Protein AF-A0A2S4Y569-F1 (afdb_monomer_lite)

Structure (mmCIF, N/CA/C/O backbone):
data_AF-A0A2S4Y569-F1
#
_entry.id   AF-A0A2S4Y569-F1
#
loop_
_atom_site.group_PDB
_atom_site.id
_atom_site.type_symbol
_atom_site.label_atom_id
_atom_site.label_alt_id
_atom_site.label_comp_id
_atom_site.label_asym_id
_atom_site.label_entity_id
_atom_site.label_seq_id
_atom_site.pdbx_PDB_ins_code
_atom_site.Cartn_x
_atom_site.Cartn_y
_atom_site.Cartn_z
_atom_site.occupancy
_atom_site.B_iso_or_equiv
_atom_site.auth_seq_id
_atom_site.auth_comp_id
_atom_site.auth_asym_id
_atom_site.auth_atom_id
_atom_site.pdbx_PDB_model_num
ATOM 1 N N . MET A 1 1 ? -29.145 23.610 21.322 1.00 39.22 1 MET A N 1
ATOM 2 C CA . MET A 1 1 ? -29.889 22.713 20.413 1.00 39.22 1 MET A CA 1
ATOM 3 C C . MET A 1 1 ? -28.996 21.523 20.134 1.00 39.22 1 MET A C 1
ATOM 5 O O . MET A 1 1 ? -28.006 21.689 19.439 1.00 39.22 1 MET A O 1
ATOM 9 N N . ALA A 1 2 ? -29.264 20.386 20.776 1.00 49.00 2 ALA A N 1
ATOM 10 C CA . ALA A 1 2 ? -28.539 19.150 20.512 1.00 49.00 2 ALA A CA 1
ATOM 11 C C . ALA A 1 2 ? -29.007 18.619 19.153 1.00 49.00 2 ALA A C 1
ATOM 13 O O . ALA A 1 2 ? -30.182 18.298 18.995 1.00 49.00 2 ALA A O 1
ATOM 14 N N . THR A 1 3 ? -28.116 18.611 18.164 1.00 58.31 3 THR A N 1
ATOM 15 C CA . THR A 1 3 ? -28.364 17.967 16.875 1.00 58.31 3 THR A CA 1
ATOM 16 C C . THR A 1 3 ? -28.464 16.472 17.136 1.00 58.31 3 THR A C 1
ATOM 18 O O . THR A 1 3 ? -27.470 15.812 17.435 1.00 58.31 3 THR A O 1
ATOM 21 N N . GLU A 1 4 ? -29.680 15.946 17.101 1.00 57.81 4 GLU A N 1
ATOM 22 C CA . GLU A 1 4 ? -29.932 14.518 17.182 1.00 57.81 4 GLU A CA 1
ATOM 23 C C . GLU A 1 4 ? -29.383 13.885 15.900 1.00 57.81 4 GLU A C 1
ATOM 25 O O . GLU A 1 4 ? -29.999 13.949 14.839 1.00 57.81 4 GLU A O 1
ATOM 30 N N . MET A 1 5 ? -28.156 13.363 15.968 1.00 58.69 5 MET A N 1
ATOM 31 C CA . MET A 1 5 ? -27.567 12.649 14.842 1.00 58.69 5 MET A CA 1
ATOM 32 C C . MET A 1 5 ? -28.417 11.417 14.506 1.00 58.69 5 MET A C 1
ATOM 34 O O . MET A 1 5 ? -28.933 10.769 15.426 1.00 58.69 5 MET A O 1
ATOM 38 N N . PRO A 1 6 ? -28.578 11.071 13.217 1.00 71.19 6 PRO A N 1
ATOM 39 C CA . PRO A 1 6 ? -29.271 9.850 12.829 1.00 71.19 6 PRO A CA 1
ATOM 40 C C . PRO A 1 6 ? -28.635 8.644 13.535 1.00 71.19 6 PRO A C 1
ATOM 42 O O . PRO A 1 6 ? -27.418 8.602 13.717 1.00 71.19 6 PRO A O 1
ATOM 45 N N . ALA A 1 7 ? -29.440 7.660 13.946 1.00 70.50 7 ALA A N 1
ATOM 46 C CA . ALA A 1 7 ? -28.938 6.455 14.619 1.00 70.50 7 ALA A CA 1
ATOM 47 C C . ALA A 1 7 ? -27.858 5.722 13.796 1.00 70.50 7 ALA A C 1
ATOM 49 O O . ALA A 1 7 ? -26.905 5.202 14.366 1.00 70.50 7 ALA A O 1
ATOM 50 N N . ASP A 1 8 ? -27.978 5.770 12.467 1.00 76.75 8 ASP A N 1
ATOM 51 C CA . ASP A 1 8 ? -27.012 5.215 11.515 1.00 76.75 8 ASP A CA 1
ATOM 52 C C . ASP A 1 8 ? -25.636 5.898 11.609 1.00 76.75 8 ASP A C 1
ATOM 54 O O . ASP A 1 8 ? -24.597 5.246 11.625 1.00 76.75 8 ASP A O 1
ATOM 58 N N . THR A 1 9 ? -25.613 7.222 11.790 1.00 79.25 9 THR A N 1
ATOM 59 C CA . THR A 1 9 ? -24.355 7.968 11.916 1.00 79.25 9 THR A CA 1
ATOM 60 C C . THR A 1 9 ? -23.660 7.692 13.248 1.00 79.25 9 THR A C 1
ATOM 62 O O . THR A 1 9 ? -22.445 7.557 13.267 1.00 79.25 9 THR A O 1
ATOM 65 N N . ARG A 1 10 ? -24.413 7.506 14.344 1.00 81.94 10 ARG A N 1
ATOM 66 C CA . ARG A 1 10 ? -23.818 7.093 15.630 1.00 81.94 10 ARG A CA 1
ATOM 67 C C . ARG A 1 10 ? -23.206 5.695 15.560 1.00 81.94 10 ARG A C 1
ATOM 69 O O . ARG A 1 10 ? -22.113 5.492 16.065 1.00 81.94 10 ARG A O 1
ATOM 76 N N . ALA A 1 11 ? -23.883 4.745 14.911 1.00 81.38 11 ALA A N 1
ATOM 77 C CA . ALA A 1 11 ? -23.348 3.395 14.741 1.00 81.38 11 ALA A CA 1
ATOM 78 C C . ALA A 1 11 ? -22.064 3.390 13.890 1.00 81.38 11 ALA A C 1
ATOM 80 O O . ALA A 1 11 ? -21.121 2.656 14.192 1.00 81.38 11 ALA A O 1
ATOM 81 N N . ALA A 1 12 ? -22.006 4.230 12.852 1.00 83.00 12 ALA A N 1
ATOM 82 C CA . ALA A 1 12 ? -20.800 4.426 12.053 1.00 83.00 12 ALA A CA 1
ATOM 83 C C . ALA A 1 12 ? -19.655 5.065 12.863 1.00 83.00 12 ALA A C 1
ATOM 85 O O . ALA A 1 12 ? -18.520 4.593 12.766 1.00 83.00 12 ALA A O 1
ATOM 86 N N . ASP A 1 13 ? -19.950 6.075 13.689 1.00 87.62 13 ASP A N 1
ATOM 87 C CA . ASP A 1 13 ? -18.974 6.724 14.576 1.00 87.62 13 ASP A CA 1
ATOM 88 C C . ASP A 1 13 ? -18.418 5.739 15.621 1.00 87.62 13 ASP A C 1
ATOM 90 O O . ASP A 1 13 ? -17.200 5.590 15.733 1.00 87.62 13 ASP A O 1
ATOM 94 N N . ASP A 1 14 ? -19.283 4.979 16.304 1.00 90.00 14 ASP A N 1
ATOM 95 C CA . ASP A 1 14 ? -18.883 3.955 17.283 1.00 90.00 14 ASP A CA 1
ATOM 96 C C . ASP A 1 14 ? -17.960 2.905 16.643 1.00 90.00 14 ASP A C 1
ATOM 98 O O . ASP A 1 14 ? -16.959 2.463 17.219 1.00 90.00 14 ASP A O 1
ATOM 102 N N . ARG A 1 15 ? -18.281 2.496 15.414 1.00 90.62 15 ARG A N 1
ATOM 103 C CA . ARG A 1 15 ? -17.477 1.538 14.656 1.00 90.62 15 ARG A CA 1
ATOM 104 C C . ARG A 1 15 ? -16.134 2.131 14.236 1.00 90.62 15 ARG A C 1
ATOM 106 O O . ARG A 1 15 ? -15.113 1.439 14.291 1.00 90.62 15 ARG A O 1
ATOM 113 N N . TRP A 1 16 ? -16.114 3.405 13.847 1.00 93.31 16 TRP A N 1
ATOM 114 C CA . TRP A 1 16 ? -14.885 4.129 13.539 1.00 93.31 16 TRP A CA 1
ATOM 115 C C . TRP A 1 16 ? -13.970 4.242 14.759 1.00 93.31 16 TRP A C 1
ATOM 117 O O . TRP A 1 16 ? -12.782 3.935 14.651 1.00 93.31 16 TRP A O 1
ATOM 127 N N . GLU A 1 17 ? -14.510 4.580 15.930 1.00 94.12 17 GLU A N 1
ATOM 128 C CA . GLU A 1 17 ? -13.756 4.626 17.187 1.00 94.12 17 GLU A CA 1
ATOM 129 C C . GLU A 1 17 ? -13.126 3.270 17.528 1.00 94.12 17 GLU A C 1
ATOM 131 O O . GLU A 1 17 ? -11.943 3.198 17.880 1.00 94.12 17 GLU A O 1
ATOM 136 N N . ARG A 1 18 ? -13.870 2.171 17.345 1.00 93.88 18 ARG A N 1
ATOM 137 C CA . ARG A 1 18 ? -13.335 0.813 17.533 1.00 93.88 18 ARG A CA 1
ATOM 138 C C . ARG A 1 18 ? -12.178 0.516 16.585 1.00 93.88 18 ARG A C 1
ATOM 140 O O . ARG A 1 18 ? -11.129 0.062 17.041 1.00 93.88 18 ARG A O 1
ATOM 147 N N . MET A 1 19 ? -12.313 0.806 15.290 1.00 95.81 19 MET A N 1
ATOM 148 C CA . MET A 1 19 ? -11.204 0.650 14.336 1.00 95.81 19 MET A CA 1
ATOM 149 C C . MET A 1 19 ? -10.001 1.520 14.716 1.00 95.81 19 MET A C 1
ATOM 151 O O . MET A 1 19 ? -8.862 1.047 14.701 1.00 95.81 19 MET A O 1
ATOM 155 N N . TRP A 1 20 ? -10.247 2.771 15.107 1.00 96.50 20 TRP A N 1
ATOM 156 C CA . TRP A 1 20 ? -9.212 3.718 15.511 1.00 96.50 20 TRP A CA 1
ATOM 157 C C . TRP A 1 20 ? -8.441 3.246 16.746 1.00 96.50 20 TRP A C 1
ATOM 159 O O . TRP A 1 20 ? -7.219 3.398 16.795 1.00 96.50 20 TRP A O 1
ATOM 169 N N . SER A 1 21 ? -9.106 2.572 17.689 1.00 97.06 21 SER A N 1
ATOM 170 C CA . SER A 1 21 ? -8.456 1.974 18.863 1.00 97.06 21 SER A CA 1
ATOM 171 C C . SER A 1 21 ? -7.376 0.936 18.506 1.00 97.06 21 SER A C 1
ATOM 173 O O . SER A 1 21 ? -6.396 0.779 19.234 1.00 97.06 21 SER A O 1
ATOM 175 N N . HIS A 1 22 ? -7.488 0.271 17.348 1.00 97.19 22 HIS A N 1
ATOM 176 C CA . HIS A 1 22 ? -6.492 -0.689 16.861 1.00 97.19 22 HIS A CA 1
ATOM 177 C C . HIS A 1 22 ? -5.328 -0.035 16.101 1.00 97.19 22 HIS A C 1
ATOM 179 O O . HIS A 1 22 ? -4.297 -0.682 15.882 1.00 97.19 22 HIS A O 1
ATOM 185 N N . ARG A 1 23 ? -5.456 1.237 15.698 1.00 97.81 23 ARG A N 1
ATOM 186 C CA . ARG A 1 23 ? -4.539 1.907 14.762 1.00 97.81 23 ARG A CA 1
ATOM 187 C C . ARG A 1 23 ? -3.083 1.861 15.216 1.00 97.81 23 ARG A C 1
ATOM 189 O O . ARG A 1 23 ? -2.205 1.538 14.419 1.00 97.81 23 ARG A O 1
ATOM 196 N N . GLU A 1 24 ? -2.804 2.149 16.485 1.00 98.00 24 GLU A N 1
ATOM 197 C CA . GLU A 1 24 ? -1.426 2.177 16.996 1.00 98.00 24 GLU A CA 1
ATOM 198 C C . GLU A 1 24 ? -0.761 0.792 16.944 1.00 98.00 24 GLU A C 1
ATOM 200 O O . GLU A 1 24 ? 0.389 0.654 16.510 1.00 98.00 24 GLU A O 1
ATOM 205 N N . GLN A 1 25 ? -1.495 -0.256 17.327 1.00 97.81 25 GLN A N 1
ATOM 206 C CA . GLN A 1 25 ? -0.991 -1.626 17.279 1.00 97.81 25 GLN A CA 1
ATOM 207 C C . GLN A 1 25 ? -0.753 -2.075 15.834 1.00 97.81 25 GLN A C 1
ATOM 209 O O . GLN A 1 25 ? 0.285 -2.676 15.546 1.00 97.81 25 GLN A O 1
ATOM 214 N N . LEU A 1 26 ? -1.669 -1.744 14.922 1.00 98.31 26 LEU A N 1
ATOM 215 C CA . LEU A 1 26 ? -1.524 -2.040 13.499 1.00 98.31 26 LEU A CA 1
ATOM 216 C C . LEU A 1 26 ? -0.304 -1.327 12.907 1.00 98.31 26 LEU A C 1
ATOM 218 O O . LEU A 1 26 ? 0.510 -1.975 12.253 1.00 98.31 26 LEU A O 1
ATOM 222 N N . LEU A 1 27 ? -0.096 -0.043 13.215 1.00 98.38 27 LEU A N 1
ATOM 223 C CA . LEU A 1 27 ? 1.082 0.709 12.768 1.00 98.38 27 LEU A CA 1
ATOM 224 C C . LEU A 1 27 ? 2.386 0.110 13.294 1.00 98.38 27 LEU A C 1
ATOM 226 O O . LEU A 1 27 ? 3.349 -0.036 12.542 1.00 98.38 27 LEU A O 1
ATOM 230 N N . LYS A 1 28 ? 2.434 -0.288 14.571 1.00 98.00 28 LYS A N 1
ATOM 231 C CA . LYS A 1 28 ? 3.616 -0.943 15.160 1.00 98.00 28 LYS A CA 1
ATOM 232 C C . LYS A 1 28 ? 4.002 -2.213 14.402 1.00 98.00 28 LYS A C 1
ATOM 234 O O . LYS A 1 28 ? 5.187 -2.528 14.278 1.00 98.00 28 LYS A O 1
ATOM 239 N N . VAL A 1 29 ? 3.007 -2.947 13.918 1.00 97.12 29 VAL A N 1
ATOM 240 C CA . VAL A 1 29 ? 3.184 -4.183 13.160 1.00 97.12 29 VAL A CA 1
ATOM 241 C C . VAL A 1 29 ? 3.553 -3.884 11.701 1.00 97.12 29 VAL A C 1
ATOM 243 O O . VAL A 1 29 ? 4.544 -4.425 11.207 1.00 97.12 29 VAL A O 1
ATOM 246 N N . ALA A 1 30 ? 2.826 -2.982 11.041 1.00 97.88 30 ALA A N 1
ATOM 247 C CA . ALA A 1 30 ? 3.028 -2.586 9.648 1.00 97.88 30 ALA A CA 1
ATOM 248 C C . ALA A 1 30 ? 4.412 -1.964 9.410 1.00 97.88 30 ALA A C 1
ATOM 250 O O . ALA A 1 30 ? 5.087 -2.305 8.438 1.00 97.88 30 ALA A O 1
ATOM 251 N N . ARG A 1 31 ? 4.900 -1.138 10.346 1.00 97.31 31 ARG A N 1
ATOM 252 C CA . ARG A 1 31 ? 6.241 -0.523 10.289 1.00 97.31 31 ARG A CA 1
ATOM 253 C C . ARG A 1 31 ? 7.383 -1.541 10.263 1.00 97.31 31 ARG A C 1
ATOM 255 O O . ARG A 1 31 ? 8.453 -1.235 9.761 1.00 97.31 31 ARG A O 1
ATOM 262 N N . ARG A 1 32 ? 7.179 -2.760 10.779 1.00 95.19 32 ARG A N 1
ATOM 263 C CA . ARG A 1 32 ? 8.187 -3.840 10.726 1.00 95.19 32 ARG A CA 1
ATOM 264 C C . ARG A 1 32 ? 8.196 -4.593 9.395 1.00 95.19 32 ARG A C 1
ATOM 266 O O . ARG A 1 32 ? 9.060 -5.440 9.192 1.00 95.19 32 ARG A O 1
ATOM 273 N N . ARG A 1 33 ? 7.191 -4.374 8.545 1.00 92.75 33 ARG A N 1
ATOM 274 C CA . ARG A 1 33 ? 6.958 -5.129 7.304 1.00 92.75 33 ARG A CA 1
ATOM 275 C C . ARG A 1 33 ? 6.995 -4.261 6.049 1.00 92.75 33 ARG A C 1
ATOM 277 O O . ARG A 1 33 ? 7.103 -4.815 4.962 1.00 92.75 33 ARG A O 1
ATOM 284 N N . SER A 1 34 ? 6.895 -2.945 6.200 1.00 95.56 34 SER A N 1
ATOM 285 C CA . SER A 1 34 ? 6.830 -1.987 5.095 1.00 95.56 34 SER A CA 1
ATOM 286 C C . SER A 1 34 ? 8.207 -1.388 4.801 1.00 95.56 34 SER A C 1
ATOM 288 O O . SER A 1 34 ? 9.065 -1.342 5.681 1.00 95.56 34 SER A O 1
ATOM 290 N N . MET A 1 35 ? 8.420 -0.941 3.560 1.00 90.81 35 MET A N 1
ATOM 291 C CA . MET A 1 35 ? 9.672 -0.304 3.124 1.00 90.81 35 MET A CA 1
ATOM 292 C C . MET A 1 35 ? 9.808 1.139 3.626 1.00 90.81 35 MET A C 1
ATOM 294 O O . MET A 1 35 ? 10.927 1.604 3.832 1.00 90.81 35 MET A O 1
ATOM 298 N N . SER A 1 36 ? 8.688 1.828 3.856 1.00 94.75 36 SER A N 1
ATOM 299 C CA . SER A 1 36 ? 8.647 3.183 4.402 1.00 94.75 36 SER A CA 1
ATOM 300 C C . SER A 1 36 ? 7.595 3.328 5.506 1.00 94.75 36 SER A C 1
ATOM 302 O O . SER A 1 36 ? 6.746 2.454 5.713 1.00 94.75 36 SER A O 1
ATOM 304 N N . LEU A 1 37 ? 7.670 4.443 6.239 1.00 95.81 37 LEU A N 1
ATOM 305 C CA . LEU A 1 37 ? 6.649 4.816 7.218 1.00 95.81 37 LEU A CA 1
ATOM 306 C C . LEU A 1 37 ? 5.302 5.106 6.539 1.00 95.81 37 LEU A C 1
ATOM 308 O O . LEU A 1 37 ? 4.271 4.702 7.064 1.00 95.81 37 LEU A O 1
ATOM 312 N N . GLU A 1 38 ? 5.332 5.757 5.378 1.00 96.69 38 GLU A N 1
ATOM 313 C CA . GLU A 1 38 ? 4.148 6.114 4.595 1.00 96.69 38 GLU A CA 1
ATOM 314 C C . GLU A 1 38 ? 3.418 4.860 4.098 1.00 96.69 38 GLU A C 1
ATOM 316 O O . GLU A 1 38 ? 2.238 4.698 4.384 1.00 96.69 38 GLU A O 1
ATOM 321 N N . ASP A 1 39 ? 4.142 3.882 3.532 1.00 96.75 39 ASP A N 1
ATOM 322 C CA . ASP A 1 39 ? 3.552 2.593 3.127 1.00 96.75 39 ASP A CA 1
ATOM 323 C C . ASP A 1 39 ? 2.872 1.873 4.310 1.00 96.75 39 ASP A C 1
ATOM 325 O O . ASP A 1 39 ? 1.867 1.179 4.143 1.00 96.75 39 ASP A O 1
ATOM 329 N N . ALA A 1 40 ? 3.430 2.007 5.521 1.00 97.94 40 ALA A N 1
ATOM 330 C CA . ALA A 1 40 ? 2.840 1.418 6.718 1.00 97.94 40 ALA A CA 1
ATOM 331 C C . ALA A 1 40 ? 1.550 2.138 7.134 1.00 97.94 40 ALA A C 1
ATOM 333 O O . ALA A 1 40 ? 0.608 1.479 7.572 1.00 97.94 40 ALA A O 1
ATOM 334 N N . GLU A 1 41 ? 1.510 3.466 7.029 1.00 98.19 41 GLU A N 1
ATOM 335 C CA . GLU A 1 41 ? 0.319 4.264 7.324 1.00 98.19 41 GLU A CA 1
ATOM 336 C C . GLU A 1 41 ? -0.788 4.000 6.306 1.00 98.19 41 GLU A C 1
ATOM 338 O O . GLU A 1 41 ? -1.914 3.697 6.707 1.00 98.19 41 GLU A O 1
ATOM 343 N N . ASP A 1 42 ? -0.450 3.976 5.020 1.00 98.19 42 ASP A N 1
ATOM 344 C CA . ASP A 1 42 ? -1.373 3.655 3.934 1.00 98.19 42 ASP A CA 1
ATOM 345 C C . ASP A 1 42 ? -1.971 2.258 4.094 1.00 98.19 42 ASP A C 1
ATOM 347 O O . ASP A 1 42 ? -3.186 2.089 4.006 1.00 98.19 42 ASP A O 1
ATOM 351 N N . ALA A 1 43 ? -1.158 1.249 4.425 1.00 98.38 43 ALA A N 1
ATOM 352 C CA . ALA A 1 43 ? -1.651 -0.109 4.650 1.00 98.38 43 ALA A CA 1
ATOM 353 C C . ALA A 1 43 ? -2.635 -0.208 5.832 1.00 98.38 43 ALA A C 1
ATOM 355 O O . ALA A 1 43 ? -3.529 -1.061 5.830 1.00 98.38 43 ALA A O 1
ATOM 356 N N . VAL A 1 44 ? -2.480 0.628 6.863 1.00 98.56 44 VAL A N 1
ATOM 357 C CA . VAL A 1 44 ? -3.411 0.671 8.001 1.00 98.56 44 VAL A CA 1
ATOM 358 C C . VAL A 1 44 ? -4.686 1.418 7.630 1.00 98.56 44 VAL A C 1
ATOM 360 O O . VAL A 1 44 ? -5.775 0.914 7.898 1.00 98.56 44 VAL A O 1
ATOM 363 N N . HIS A 1 45 ? -4.572 2.580 6.988 1.00 97.88 45 HIS A N 1
ATOM 364 C CA . HIS A 1 45 ? -5.731 3.371 6.584 1.00 97.88 45 HIS A CA 1
ATOM 365 C C . HIS A 1 45 ? -6.589 2.633 5.550 1.00 97.88 45 HIS A C 1
ATOM 367 O O . HIS A 1 45 ? -7.799 2.535 5.727 1.00 97.88 45 HIS A O 1
ATOM 373 N N . GLU A 1 46 ? -5.972 2.016 4.544 1.00 98.50 46 GLU A N 1
ATOM 374 C CA . GLU A 1 46 ? -6.659 1.180 3.556 1.00 98.50 46 GLU A CA 1
ATOM 375 C C . GLU A 1 46 ? -7.375 -0.008 4.220 1.00 98.50 46 GLU A C 1
ATOM 377 O O . GLU A 1 46 ? -8.509 -0.335 3.872 1.00 98.50 46 GLU A O 1
ATOM 382 N N . ALA A 1 47 ? -6.762 -0.647 5.224 1.00 98.31 47 ALA A N 1
ATOM 383 C CA . ALA A 1 47 ? -7.432 -1.707 5.977 1.00 98.31 47 ALA A CA 1
ATOM 384 C C . ALA A 1 47 ? -8.665 -1.184 6.734 1.00 98.31 47 ALA A C 1
ATOM 386 O O . ALA A 1 47 ? -9.706 -1.838 6.718 1.00 98.31 47 ALA A 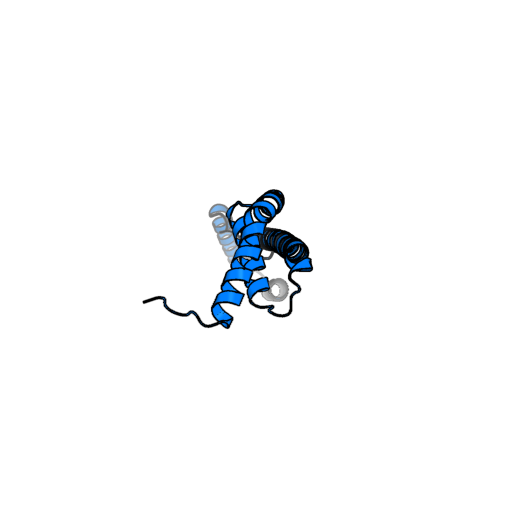O 1
ATOM 387 N N . MET A 1 48 ? -8.577 -0.007 7.360 1.00 97.69 48 MET A N 1
ATOM 388 C CA . MET A 1 48 ? -9.707 0.623 8.053 1.00 97.69 48 MET A CA 1
ATOM 389 C C . MET A 1 48 ? -10.833 1.017 7.087 1.00 97.69 48 MET A C 1
ATOM 391 O O . MET A 1 48 ? -11.996 0.753 7.381 1.00 97.69 48 MET A O 1
ATOM 395 N N . LEU A 1 49 ? -10.506 1.568 5.914 1.00 97.06 49 LEU A N 1
ATOM 396 C CA . LEU A 1 49 ? -11.490 1.893 4.873 1.00 97.06 49 LEU A CA 1
ATOM 397 C C . LEU A 1 49 ? -12.223 0.636 4.387 1.00 97.06 49 LEU A C 1
ATOM 399 O O . LEU A 1 49 ? -13.451 0.596 4.378 1.00 97.06 49 LEU A O 1
ATOM 403 N N . ARG A 1 50 ? -11.489 -0.447 4.107 1.00 97.19 50 ARG A N 1
ATOM 404 C CA . ARG A 1 50 ? -12.099 -1.728 3.718 1.00 97.19 50 ARG A CA 1
ATOM 405 C C . ARG A 1 50 ? -12.963 -2.350 4.817 1.00 97.19 50 ARG A C 1
ATOM 407 O O . ARG A 1 50 ? -13.881 -3.103 4.502 1.00 97.19 50 ARG A O 1
ATOM 414 N N . ALA A 1 51 ? -12.658 -2.108 6.095 1.00 96.50 51 ALA A N 1
ATOM 415 C CA . ALA A 1 51 ? -13.530 -2.524 7.196 1.00 96.50 51 ALA A CA 1
ATOM 416 C C . ALA A 1 51 ? -14.804 -1.672 7.236 1.00 96.50 51 ALA A C 1
ATOM 418 O O . ALA A 1 51 ? -15.896 -2.226 7.379 1.00 96.50 51 ALA A O 1
ATOM 419 N N . ALA A 1 52 ? -14.684 -0.352 7.060 1.00 93.50 52 ALA A N 1
ATOM 420 C CA . ALA A 1 52 ? -15.821 0.565 7.014 1.00 93.50 52 ALA A CA 1
ATOM 421 C C . ALA A 1 52 ? -16.828 0.168 5.918 1.00 93.50 52 ALA A C 1
ATOM 423 O O . ALA A 1 52 ? -18.028 0.147 6.174 1.00 93.50 52 ALA A O 1
ATOM 424 N N . GLU A 1 53 ? -16.340 -0.272 4.756 1.00 93.62 53 GLU A N 1
ATOM 425 C CA . GLU A 1 53 ? -17.155 -0.764 3.632 1.00 93.62 53 GLU A CA 1
ATOM 426 C C . GLU A 1 53 ? -17.820 -2.136 3.866 1.00 93.62 53 GLU A C 1
ATOM 428 O O . GLU A 1 53 ? -18.637 -2.572 3.055 1.00 93.62 53 GLU A O 1
ATOM 433 N N . ARG A 1 54 ? -17.495 -2.834 4.963 1.00 92.69 54 ARG A N 1
ATOM 434 C CA . ARG A 1 54 ? -18.044 -4.157 5.311 1.00 92.69 54 ARG A CA 1
ATOM 435 C C . ARG A 1 54 ? -18.914 -4.107 6.564 1.00 92.69 54 ARG A C 1
ATOM 437 O O . ARG A 1 54 ? -18.429 -4.490 7.628 1.00 92.69 54 ARG A O 1
ATOM 444 N N . PRO A 1 55 ? -20.170 -3.638 6.491 1.00 85.81 55 PRO A N 1
ATOM 445 C CA . PRO A 1 55 ? -21.047 -3.524 7.661 1.00 85.81 55 PRO A CA 1
ATOM 446 C C . PRO A 1 55 ? -21.415 -4.880 8.291 1.00 85.81 55 PRO A C 1
ATOM 448 O O . PRO A 1 55 ? -21.839 -4.926 9.437 1.00 85.81 55 PRO A O 1
ATOM 451 N N . ASP A 1 56 ? -21.231 -5.981 7.562 1.00 90.50 56 ASP A N 1
ATOM 452 C CA . ASP A 1 56 ? -21.442 -7.364 8.001 1.00 90.50 56 ASP A CA 1
ATOM 453 C C . ASP A 1 56 ? -20.267 -7.950 8.806 1.00 90.50 56 ASP A C 1
ATOM 455 O O . ASP A 1 56 ? -20.365 -9.060 9.333 1.00 90.50 56 ASP A O 1
ATOM 459 N N . LEU A 1 57 ? -19.136 -7.240 8.884 1.00 92.00 57 LEU A N 1
ATOM 460 C CA . LEU A 1 57 ? -17.974 -7.698 9.637 1.00 92.00 57 LEU A CA 1
ATOM 461 C C . LEU A 1 57 ? -18.230 -7.582 11.141 1.00 92.00 57 LEU A C 1
ATOM 463 O O . LEU A 1 57 ? -18.287 -6.482 11.684 1.00 92.00 57 LEU A O 1
ATOM 467 N N . ASP A 1 58 ? -18.286 -8.750 11.770 1.00 91.56 58 ASP A N 1
ATOM 468 C CA . ASP A 1 58 ? -18.402 -8.970 13.208 1.00 91.56 58 ASP A CA 1
ATOM 469 C C . ASP A 1 58 ? -17.355 -8.188 14.024 1.00 91.56 58 ASP A C 1
ATOM 471 O O . ASP A 1 58 ? -16.147 -8.275 13.755 1.00 91.56 58 ASP A O 1
ATOM 475 N N . ASP A 1 59 ? -17.811 -7.446 15.033 1.00 89.50 59 ASP A N 1
ATOM 476 C CA . ASP A 1 59 ? -16.975 -6.525 15.808 1.00 89.50 59 ASP A CA 1
ATOM 477 C C . ASP A 1 59 ? -15.938 -7.280 16.653 1.00 89.50 59 ASP A C 1
ATOM 479 O O . ASP A 1 59 ? -14.786 -6.857 16.768 1.00 89.50 59 ASP A O 1
ATOM 483 N N . GLU A 1 60 ? -16.295 -8.458 17.162 1.00 91.38 60 GLU A N 1
ATOM 484 C CA . GLU A 1 60 ? -15.414 -9.370 17.893 1.00 91.38 60 GLU A CA 1
ATOM 485 C C . GLU A 1 60 ? -14.238 -9.849 17.027 1.00 91.38 60 GLU A C 1
ATOM 487 O O . GLU A 1 60 ? -13.166 -10.201 17.531 1.00 91.38 60 GLU A O 1
ATOM 492 N N . ARG A 1 61 ? -14.416 -9.856 15.701 1.00 94.25 61 ARG A N 1
ATOM 493 C CA . ARG A 1 61 ? -13.415 -10.308 14.726 1.00 94.25 61 ARG A CA 1
ATOM 494 C C . ARG A 1 61 ? -12.683 -9.153 14.051 1.00 94.25 61 ARG A C 1
ATOM 496 O O . ARG A 1 61 ? -11.700 -9.407 13.344 1.00 94.25 61 ARG A O 1
ATOM 503 N N . LEU A 1 62 ? -13.106 -7.911 14.286 1.00 95.94 62 LEU A N 1
ATOM 504 C CA . LEU A 1 62 ? -12.592 -6.709 13.636 1.00 95.94 62 LEU A CA 1
ATOM 505 C C . LEU A 1 62 ? -11.072 -6.578 13.771 1.00 95.94 62 LEU A C 1
ATOM 507 O O . LEU A 1 62 ? -10.373 -6.451 12.768 1.00 95.94 62 LEU A O 1
ATOM 511 N N . GLY A 1 63 ? -10.530 -6.692 14.987 1.00 95.88 63 GLY A N 1
ATOM 512 C CA . GLY A 1 63 ? -9.087 -6.556 15.224 1.00 95.88 63 GLY A CA 1
ATOM 513 C C . GLY A 1 63 ? -8.240 -7.617 14.501 1.00 95.88 63 GLY A C 1
ATOM 514 O O . GLY A 1 63 ? -7.197 -7.310 13.910 1.00 95.88 63 GLY A O 1
ATOM 515 N N . ALA A 1 64 ? -8.705 -8.871 14.489 1.00 97.25 64 ALA A N 1
ATOM 516 C CA . ALA A 1 64 ? -8.037 -9.965 13.779 1.00 97.25 64 ALA A CA 1
ATOM 517 C C . ALA A 1 64 ? -8.102 -9.773 12.254 1.00 97.25 64 ALA A C 1
ATOM 519 O O . ALA A 1 64 ? -7.125 -10.027 11.537 1.00 97.25 64 ALA A O 1
ATOM 520 N N . TRP A 1 65 ? -9.242 -9.291 11.762 1.00 97.94 65 TRP A N 1
ATOM 521 C CA . TRP A 1 65 ? -9.443 -8.979 10.356 1.00 97.94 65 TRP A CA 1
ATOM 522 C C . TRP A 1 65 ? -8.545 -7.822 9.905 1.00 97.94 65 TRP A C 1
ATOM 524 O O . TRP A 1 65 ? -7.799 -7.990 8.939 1.00 97.94 65 TRP A O 1
ATOM 534 N N . LEU A 1 66 ? -8.518 -6.711 10.652 1.00 98.38 66 LEU A N 1
ATOM 535 C CA . LEU A 1 66 ? -7.662 -5.553 10.375 1.00 98.38 66 LEU A CA 1
ATOM 536 C C . LEU A 1 66 ? -6.191 -5.967 10.307 1.00 98.38 66 LEU A C 1
ATOM 538 O O . LEU A 1 66 ? -5.518 -5.692 9.319 1.00 98.38 66 LEU A O 1
ATOM 542 N N . THR A 1 67 ? -5.714 -6.732 11.292 1.00 98.19 67 THR A N 1
ATOM 543 C CA . THR A 1 67 ? -4.331 -7.238 11.307 1.00 98.19 67 THR A CA 1
ATOM 544 C C . THR A 1 67 ? -4.017 -8.064 10.059 1.00 98.19 67 THR A C 1
ATOM 546 O O . THR A 1 67 ? -2.962 -7.901 9.444 1.00 98.19 67 THR A O 1
ATOM 549 N N . THR A 1 68 ? -4.937 -8.944 9.660 1.00 98.31 68 THR A N 1
ATOM 550 C CA . THR A 1 68 ? -4.766 -9.796 8.478 1.00 98.31 68 THR A CA 1
ATOM 551 C C . THR A 1 68 ? -4.695 -8.969 7.199 1.00 98.31 68 THR A C 1
ATOM 553 O O . THR A 1 68 ? -3.829 -9.209 6.356 1.00 98.31 68 THR A O 1
ATOM 556 N N . VAL A 1 69 ? -5.598 -8.002 7.043 1.00 98.38 69 VAL A N 1
ATOM 557 C CA . VAL A 1 69 ? -5.665 -7.155 5.850 1.00 98.38 69 VAL A CA 1
ATOM 558 C C . VAL A 1 69 ? -4.451 -6.238 5.770 1.00 98.38 69 VAL A C 1
ATOM 560 O O . VAL A 1 69 ? -3.800 -6.222 4.730 1.00 98.38 69 VAL A O 1
ATOM 563 N N . THR A 1 70 ? -4.067 -5.578 6.864 1.00 98.69 70 THR A N 1
ATOM 564 C CA . THR A 1 70 ? -2.845 -4.763 6.925 1.00 98.69 70 THR A CA 1
ATOM 565 C C . THR A 1 70 ? -1.608 -5.587 6.561 1.00 98.69 70 THR A C 1
ATOM 567 O O . THR A 1 70 ? -0.811 -5.163 5.730 1.00 98.69 70 THR A O 1
ATOM 570 N N . MET A 1 71 ? -1.459 -6.803 7.101 1.00 98.19 71 MET A N 1
ATOM 571 C CA . MET A 1 71 ? -0.326 -7.671 6.751 1.00 98.19 71 MET A CA 1
ATOM 572 C C . MET A 1 71 ? -0.297 -8.048 5.269 1.00 98.19 71 MET A C 1
ATOM 574 O O . MET A 1 71 ? 0.778 -8.082 4.670 1.00 98.19 71 MET A O 1
ATOM 578 N N . ARG A 1 72 ? -1.461 -8.336 4.676 1.00 98.31 72 ARG A N 1
ATOM 579 C CA . ARG A 1 72 ? -1.568 -8.630 3.240 1.00 98.31 72 ARG A CA 1
ATOM 580 C C . ARG A 1 72 ? -1.175 -7.420 2.404 1.00 98.31 72 ARG A C 1
ATOM 582 O O . ARG A 1 72 ? -0.342 -7.571 1.521 1.00 98.31 72 ARG A O 1
ATOM 589 N N . LEU A 1 73 ? -1.676 -6.235 2.748 1.00 98.44 73 LEU A N 1
ATOM 590 C CA . LEU A 1 73 ? -1.331 -4.983 2.074 1.00 98.44 73 LEU A CA 1
ATOM 591 C C . LEU A 1 73 ? 0.175 -4.703 2.117 1.00 98.44 73 LEU A C 1
ATOM 593 O O . LEU A 1 73 ? 0.761 -4.421 1.076 1.00 98.44 73 LEU A O 1
ATOM 597 N N . CYS A 1 74 ? 0.831 -4.879 3.271 1.00 98.12 74 CYS A N 1
ATOM 598 C CA . CYS A 1 74 ? 2.288 -4.741 3.365 1.00 98.12 74 CYS A CA 1
ATOM 599 C C . CYS A 1 74 ? 3.027 -5.724 2.438 1.00 98.12 74 CYS A C 1
ATOM 601 O O . CYS A 1 74 ? 3.976 -5.345 1.755 1.00 98.12 74 CYS A O 1
ATOM 603 N N . VAL A 1 75 ? 2.604 -6.994 2.399 1.00 97.12 75 VAL A N 1
ATOM 604 C CA . VAL A 1 75 ? 3.226 -8.019 1.541 1.00 97.12 75 VAL A CA 1
ATOM 605 C C . VAL A 1 75 ? 2.984 -7.732 0.061 1.00 97.12 75 VAL A C 1
ATOM 607 O O . VAL A 1 75 ? 3.889 -7.901 -0.755 1.00 97.12 75 VAL A O 1
ATOM 610 N N . ASP A 1 76 ? 1.782 -7.301 -0.301 1.00 96.81 76 ASP A N 1
ATOM 611 C CA . ASP A 1 76 ? 1.437 -6.993 -1.684 1.00 96.81 76 ASP A CA 1
ATOM 612 C C . ASP A 1 76 ? 2.191 -5.757 -2.172 1.00 96.81 76 ASP A C 1
ATOM 614 O O . ASP A 1 76 ? 2.736 -5.782 -3.279 1.00 96.81 76 ASP A O 1
ATOM 618 N N . ARG A 1 77 ? 2.342 -4.739 -1.313 1.00 96.19 77 ARG A N 1
ATOM 619 C CA . ARG A 1 77 ? 3.184 -3.573 -1.586 1.00 96.19 77 ARG A CA 1
ATOM 620 C C . ARG A 1 77 ? 4.648 -3.967 -1.769 1.00 96.19 77 ARG A C 1
ATOM 622 O O . ARG A 1 77 ? 5.257 -3.581 -2.763 1.00 96.19 77 ARG A O 1
ATOM 629 N N . TYR A 1 78 ? 5.185 -4.810 -0.885 1.00 94.56 78 TYR A N 1
ATOM 630 C CA . TYR A 1 78 ? 6.541 -5.352 -1.015 1.00 94.56 78 TYR A CA 1
ATOM 631 C C . TYR A 1 78 ? 6.740 -6.080 -2.354 1.00 94.56 78 TYR A C 1
ATOM 633 O O . TYR A 1 78 ? 7.701 -5.828 -3.080 1.00 94.56 78 TYR A O 1
ATOM 641 N N . ARG A 1 79 ? 5.797 -6.955 -2.725 1.00 94.44 79 ARG A N 1
ATOM 642 C CA . ARG A 1 79 ? 5.838 -7.683 -4.001 1.00 94.44 79 ARG A CA 1
ATOM 643 C C . ARG A 1 79 ? 5.756 -6.745 -5.199 1.00 94.44 79 ARG A C 1
ATOM 645 O O . ARG A 1 79 ? 6.421 -6.996 -6.198 1.00 94.44 79 ARG A O 1
ATOM 652 N N . GLN A 1 80 ? 4.938 -5.699 -5.124 1.00 94.25 80 GLN A N 1
ATOM 653 C CA . GLN A 1 80 ? 4.831 -4.702 -6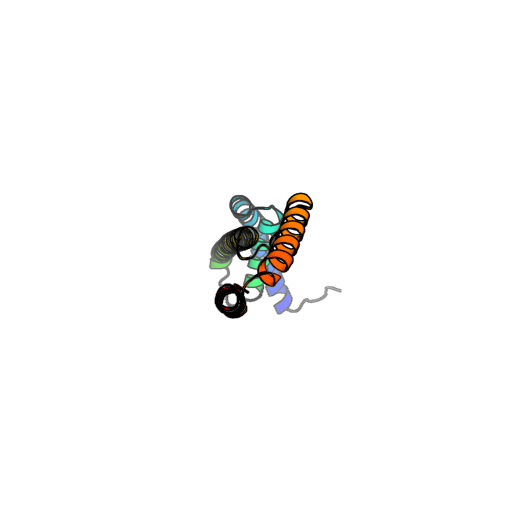.183 1.00 94.25 80 GLN A CA 1
ATOM 654 C C . GLN A 1 80 ? 6.158 -3.970 -6.384 1.00 94.25 80 GLN A C 1
ATOM 656 O O . GLN A 1 80 ? 6.651 -3.937 -7.507 1.00 94.25 80 GLN A O 1
ATOM 661 N N . VAL A 1 81 ? 6.760 -3.456 -5.309 1.00 91.50 81 VAL A N 1
ATOM 662 C CA . VAL A 1 81 ? 8.042 -2.741 -5.380 1.00 91.50 81 VAL A CA 1
ATOM 663 C C . VAL A 1 81 ? 9.147 -3.635 -5.943 1.00 91.50 81 VAL A C 1
ATOM 665 O O . VAL A 1 81 ? 9.921 -3.184 -6.786 1.00 91.50 81 VAL A O 1
ATOM 668 N N . ASN A 1 82 ? 9.197 -4.910 -5.543 1.00 89.69 82 ASN A N 1
ATOM 669 C CA . ASN A 1 82 ? 10.163 -5.859 -6.097 1.00 89.69 82 ASN A CA 1
ATOM 670 C C .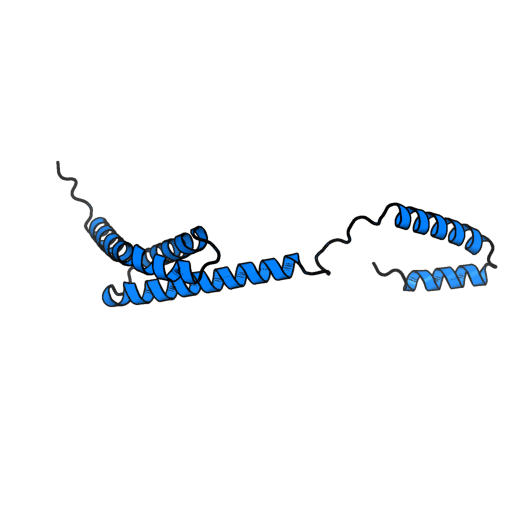 ASN A 1 82 ? 9.946 -6.097 -7.596 1.00 89.69 82 ASN A C 1
ATOM 672 O O . ASN A 1 82 ? 10.905 -6.021 -8.357 1.00 89.69 82 ASN A O 1
ATOM 676 N N . ARG A 1 83 ? 8.701 -6.313 -8.042 1.00 89.69 83 ARG A N 1
ATOM 677 C CA . ARG A 1 83 ? 8.399 -6.466 -9.477 1.00 89.69 83 ARG A CA 1
ATOM 678 C C . ARG A 1 83 ? 8.772 -5.218 -10.274 1.00 89.69 83 ARG A C 1
ATOM 680 O O . ARG A 1 83 ? 9.347 -5.323 -11.350 1.00 89.69 83 ARG A O 1
ATOM 687 N N . GLU A 1 84 ? 8.469 -4.032 -9.754 1.00 88.56 84 GLU A N 1
ATOM 688 C CA . GLU A 1 84 ? 8.848 -2.770 -10.397 1.00 88.56 84 GLU A CA 1
ATOM 689 C C . GLU A 1 84 ? 10.372 -2.604 -10.461 1.00 88.56 84 GLU A C 1
ATOM 691 O O . GLU A 1 84 ? 10.894 -2.094 -11.450 1.00 88.56 84 GLU A O 1
ATOM 696 N N . ALA A 1 85 ? 11.100 -3.046 -9.432 1.00 85.94 85 ALA A N 1
ATOM 697 C CA . ALA A 1 85 ? 12.559 -3.053 -9.442 1.00 85.94 85 ALA A CA 1
ATOM 698 C C . ALA A 1 85 ? 13.119 -4.009 -10.502 1.00 85.94 85 ALA A C 1
ATOM 700 O O . ALA A 1 85 ? 13.970 -3.589 -11.281 1.00 85.94 85 ALA A O 1
ATOM 701 N N . GLU A 1 86 ? 12.601 -5.236 -10.583 1.00 82.88 86 GLU A N 1
ATOM 702 C CA . GLU A 1 86 ? 12.989 -6.221 -11.601 1.00 82.88 86 GLU A CA 1
ATOM 703 C C . GLU A 1 86 ? 12.780 -5.678 -13.021 1.00 82.88 86 GLU A C 1
ATOM 705 O O . GLU A 1 86 ? 13.684 -5.760 -13.855 1.00 82.88 86 GLU A O 1
ATOM 710 N N . VAL A 1 87 ? 11.626 -5.049 -13.275 1.00 82.25 87 VAL A N 1
ATOM 711 C CA . VAL A 1 87 ? 11.306 -4.406 -14.559 1.00 82.25 87 VAL A CA 1
ATOM 712 C C . VAL A 1 87 ? 12.292 -3.285 -14.882 1.00 82.25 87 VAL A C 1
ATOM 714 O O . VAL A 1 87 ? 12.809 -3.241 -15.996 1.00 82.25 87 VAL A O 1
ATOM 717 N N . ARG A 1 88 ? 12.607 -2.406 -13.918 1.00 75.69 88 ARG A N 1
ATOM 718 C CA . ARG A 1 88 ? 13.576 -1.313 -14.126 1.00 75.69 88 ARG A CA 1
ATOM 719 C C . ARG A 1 88 ? 14.975 -1.815 -14.469 1.00 75.69 88 ARG A C 1
ATOM 721 O O . ARG A 1 88 ? 15.709 -1.123 -15.163 1.00 75.69 88 ARG A O 1
ATOM 728 N N . THR A 1 89 ? 15.350 -2.986 -13.967 1.00 78.56 89 THR A N 1
ATOM 729 C CA . THR A 1 89 ? 16.666 -3.589 -14.210 1.00 78.56 89 THR A CA 1
ATOM 730 C C . THR A 1 89 ? 16.694 -4.538 -15.406 1.00 78.56 89 THR A C 1
ATOM 732 O O . THR A 1 89 ? 17.734 -5.130 -15.678 1.00 78.56 89 THR A O 1
ATOM 735 N N . SER A 1 90 ? 15.570 -4.721 -16.105 1.00 76.62 90 SER A N 1
ATOM 736 C CA . SER A 1 90 ? 15.466 -5.664 -17.216 1.00 76.62 90 SER A CA 1
ATOM 737 C C . SER A 1 90 ? 16.236 -5.146 -18.440 1.00 76.62 90 SER A C 1
ATOM 739 O O . SER A 1 90 ? 15.827 -4.136 -19.018 1.00 76.62 90 SER A O 1
ATOM 741 N N . PRO A 1 91 ? 17.306 -5.832 -18.897 1.00 69.19 91 PRO A N 1
ATOM 742 C CA . PRO A 1 91 ? 18.115 -5.374 -20.031 1.00 69.19 91 PRO A CA 1
ATOM 743 C C . PRO A 1 91 ? 17.321 -5.287 -21.338 1.00 69.19 91 PRO A C 1
ATOM 745 O O . PRO A 1 91 ? 17.622 -4.464 -22.188 1.00 69.19 91 PRO A O 1
ATOM 748 N N . THR A 1 92 ? 16.281 -6.111 -21.482 1.00 72.31 92 THR A N 1
ATOM 749 C CA . THR A 1 92 ? 15.384 -6.123 -22.647 1.00 72.31 92 THR A CA 1
ATOM 750 C C . THR A 1 92 ? 14.385 -4.968 -22.668 1.00 72.31 92 THR A C 1
ATOM 752 O O . THR A 1 92 ? 13.830 -4.673 -23.719 1.00 72.31 92 THR A O 1
ATOM 755 N N . LEU A 1 93 ? 14.113 -4.337 -21.520 1.00 69.56 93 LEU A N 1
ATOM 756 C CA . LEU A 1 93 ? 13.217 -3.175 -21.416 1.00 69.56 93 LEU A CA 1
ATOM 757 C C . LEU A 1 93 ? 13.985 -1.855 -21.306 1.00 69.56 93 LEU A C 1
ATOM 759 O O . LEU A 1 93 ? 13.394 -0.779 -21.394 1.00 69.56 93 LEU A O 1
ATOM 763 N N . MET A 1 94 ? 15.297 -1.929 -21.102 1.00 68.31 94 MET A N 1
ATOM 764 C CA . MET A 1 94 ? 16.174 -0.776 -21.092 1.00 68.31 94 MET A CA 1
ATOM 765 C C . MET A 1 94 ? 16.517 -0.449 -22.545 1.00 68.31 94 MET A C 1
ATOM 767 O O . MET A 1 94 ? 17.151 -1.249 -23.230 1.00 68.31 94 MET A O 1
ATOM 771 N N . ALA A 1 95 ? 16.071 0.711 -23.034 1.00 68.75 95 ALA A N 1
ATOM 772 C CA . ALA A 1 95 ? 16.507 1.179 -24.343 1.00 68.75 95 A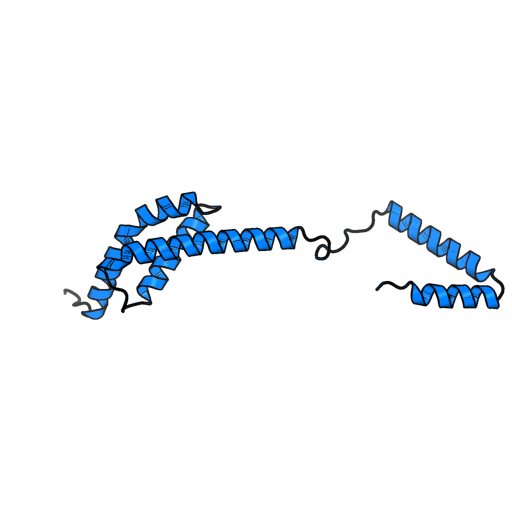LA A CA 1
ATOM 773 C C . ALA A 1 95 ? 18.046 1.220 -24.356 1.00 68.75 95 ALA A C 1
ATOM 775 O O . ALA A 1 95 ? 18.632 1.667 -23.358 1.00 68.75 95 ALA A O 1
ATOM 776 N N . PRO A 1 96 ? 18.705 0.752 -25.433 1.00 71.19 96 PRO A N 1
ATOM 777 C CA . PRO A 1 96 ? 20.149 0.850 -25.526 1.00 71.19 96 PRO A CA 1
ATOM 778 C C . PRO A 1 96 ? 20.554 2.307 -25.298 1.00 71.19 96 PRO A C 1
ATOM 780 O O . PRO A 1 96 ? 19.927 3.238 -25.814 1.00 71.19 96 PRO A O 1
ATOM 783 N N . GLY A 1 97 ? 21.564 2.499 -24.449 1.00 75.94 97 GLY A N 1
ATOM 784 C CA . GLY A 1 97 ? 22.119 3.823 -24.203 1.00 75.94 97 GLY A CA 1
ATOM 785 C C . GLY A 1 97 ? 22.629 4.449 -25.506 1.00 75.94 97 GLY A C 1
ATOM 786 O O . GLY A 1 97 ? 22.823 3.744 -26.498 1.00 75.94 97 GLY A O 1
ATOM 787 N N . PRO A 1 98 ? 22.855 5.773 -25.530 1.00 81.38 98 PRO A N 1
ATOM 788 C CA . PRO A 1 98 ? 23.459 6.406 -26.691 1.00 81.38 98 PRO A CA 1
ATOM 789 C C . PRO A 1 98 ? 24.800 5.733 -26.991 1.00 81.38 98 PRO A C 1
ATOM 791 O O . PRO A 1 98 ? 25.635 5.588 -26.096 1.00 81.38 98 PRO A O 1
ATOM 794 N N . VAL A 1 99 ? 24.989 5.326 -28.247 1.00 85.38 99 VAL A N 1
ATOM 795 C CA . VAL A 1 99 ? 26.264 4.781 -28.721 1.00 85.38 99 VAL A CA 1
ATOM 796 C C . VAL A 1 99 ? 27.354 5.831 -28.450 1.00 85.38 99 VAL A C 1
ATOM 798 O O . VAL A 1 99 ? 27.155 6.997 -28.820 1.00 85.38 99 VAL A O 1
ATOM 801 N N . PRO A 1 100 ? 28.470 5.474 -27.784 1.00 91.94 100 PRO A N 1
ATOM 802 C CA . PRO A 1 100 ? 29.606 6.367 -27.588 1.00 91.94 100 PRO A CA 1
ATOM 803 C C . PRO A 1 100 ? 30.024 7.034 -28.899 1.00 91.94 100 PRO A C 1
ATOM 805 O O . PRO A 1 100 ? 29.968 6.424 -29.967 1.00 91.94 100 PRO A O 1
ATOM 808 N N . VAL A 1 101 ? 30.449 8.297 -28.839 1.00 89.12 101 VAL A N 1
ATOM 809 C CA . VAL A 1 101 ? 30.770 9.074 -30.049 1.00 89.12 101 VAL A CA 1
ATOM 810 C C . VAL A 1 101 ? 31.878 8.395 -30.852 1.00 89.12 101 VAL A C 1
ATOM 812 O O . VAL A 1 101 ? 31.843 8.386 -32.078 1.00 89.12 101 VAL A O 1
ATOM 815 N N . GLU A 1 102 ? 32.837 7.801 -30.157 1.00 91.75 102 GLU A N 1
ATOM 816 C CA . GLU A 1 102 ? 33.983 7.089 -30.705 1.00 91.75 102 GLU A CA 1
ATOM 817 C C . GLU A 1 102 ? 33.527 5.866 -31.508 1.00 91.75 102 GLU A C 1
ATOM 819 O O . GLU A 1 102 ? 33.942 5.688 -32.651 1.00 91.75 102 GLU A O 1
ATOM 824 N N . GLU A 1 103 ? 32.612 5.081 -30.939 1.00 90.62 103 GLU A N 1
ATOM 825 C CA . GLU A 1 103 ? 32.011 3.907 -31.574 1.00 90.62 103 GLU A CA 1
ATOM 826 C C . GLU A 1 103 ? 31.157 4.322 -32.777 1.00 90.62 103 GLU A C 1
ATOM 828 O O . GLU A 1 103 ? 31.389 3.851 -33.885 1.00 90.62 103 GLU A O 1
ATOM 833 N N . ALA A 1 104 ? 30.300 5.336 -32.630 1.00 90.31 104 ALA A N 1
ATOM 834 C CA . ALA A 1 104 ? 29.485 5.850 -33.732 1.00 90.31 104 ALA A CA 1
ATOM 835 C C . ALA A 1 104 ? 30.321 6.428 -34.895 1.00 90.31 104 ALA A C 1
ATOM 837 O O . ALA A 1 104 ? 29.899 6.408 -36.057 1.00 90.31 104 ALA A O 1
ATOM 838 N N . VAL A 1 105 ? 31.499 6.994 -34.604 1.00 93.69 105 VAL A N 1
ATOM 839 C CA . VAL A 1 105 ? 32.448 7.458 -35.627 1.00 93.69 105 VAL A CA 1
ATOM 840 C C . VAL A 1 105 ? 33.116 6.272 -36.318 1.00 93.69 105 VAL A C 1
ATOM 842 O O . VAL A 1 105 ? 33.207 6.288 -37.549 1.00 93.69 105 VAL A O 1
ATOM 845 N N . CYS A 1 106 ? 33.547 5.259 -35.562 1.00 95.12 106 CYS A N 1
ATOM 846 C CA . CYS A 1 106 ? 34.100 4.018 -36.101 1.00 95.12 106 CYS A CA 1
ATOM 847 C C . CYS A 1 106 ? 33.093 3.298 -37.004 1.00 95.12 106 CYS A C 1
ATOM 849 O O . CYS A 1 106 ? 33.427 3.048 -38.161 1.00 95.12 106 CYS A O 1
ATOM 851 N N . ASP A 1 107 ? 31.856 3.096 -36.551 1.00 90.62 107 ASP A N 1
ATOM 852 C CA . ASP A 1 107 ? 30.784 2.456 -37.322 1.00 90.62 107 ASP A CA 1
ATOM 853 C C . ASP A 1 107 ? 30.524 3.191 -38.637 1.00 90.62 107 ASP A C 1
ATOM 855 O O . ASP A 1 107 ? 30.433 2.594 -39.710 1.00 90.62 107 ASP A O 1
ATOM 859 N N . ARG A 1 108 ? 30.455 4.528 -38.591 1.00 92.06 108 ARG A N 1
ATOM 860 C CA . ARG A 1 108 ? 30.246 5.338 -39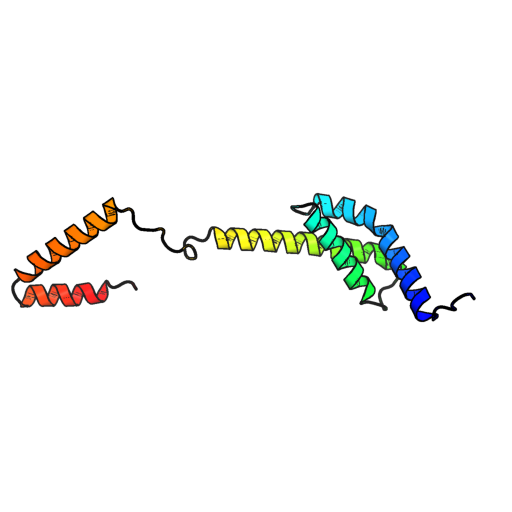.798 1.00 92.06 108 ARG A CA 1
ATOM 861 C C . ARG A 1 108 ? 31.435 5.250 -40.754 1.00 92.06 108 ARG A C 1
ATOM 863 O O . ARG A 1 108 ? 31.239 5.241 -41.972 1.00 92.06 108 ARG A O 1
ATOM 870 N N . ALA A 1 109 ? 32.660 5.231 -40.230 1.00 95.06 109 ALA A N 1
ATOM 871 C CA . ALA A 1 109 ? 33.865 5.087 -41.038 1.00 95.06 109 ALA A CA 1
ATOM 872 C C . ALA A 1 109 ? 33.938 3.697 -41.689 1.00 95.06 109 ALA A C 1
ATOM 874 O O . ALA A 1 109 ? 34.233 3.603 -42.882 1.00 95.06 109 ALA A O 1
ATOM 875 N N . GLU A 1 110 ? 33.605 2.646 -40.940 1.00 94.56 110 GLU A N 1
ATOM 876 C CA . GLU A 1 110 ? 33.537 1.269 -41.420 1.00 94.56 110 GLU A CA 1
ATOM 877 C C . GLU A 1 110 ? 32.448 1.101 -42.482 1.00 94.56 110 GLU A C 1
ATOM 879 O O . GLU A 1 110 ? 32.742 0.637 -43.583 1.00 94.56 110 GLU A O 1
ATOM 884 N N . ALA A 1 111 ? 31.227 1.575 -42.223 1.00 90.88 111 ALA A N 1
ATOM 885 C CA . ALA A 1 111 ? 30.129 1.540 -43.187 1.00 90.88 111 ALA A CA 1
ATOM 886 C C . ALA A 1 111 ? 30.500 2.252 -44.495 1.00 90.88 111 ALA A C 1
ATOM 888 O O . ALA A 1 111 ? 30.248 1.743 -45.589 1.00 90.88 111 ALA A O 1
ATOM 889 N N . ARG A 1 112 ? 31.164 3.413 -44.406 1.00 93.69 112 ARG A N 1
ATOM 890 C CA . ARG A 1 112 ? 31.654 4.136 -45.586 1.00 93.69 112 ARG A CA 1
ATOM 891 C C . ARG A 1 112 ? 32.710 3.334 -46.344 1.00 93.69 112 ARG A C 1
ATOM 893 O O . ARG A 1 112 ? 32.675 3.299 -47.573 1.00 93.69 112 ARG A O 1
ATOM 900 N N . TRP A 1 113 ? 33.651 2.715 -45.637 1.00 94.38 113 TRP A N 1
ATOM 901 C CA . TRP A 1 113 ? 34.682 1.883 -46.253 1.00 94.38 113 TRP A CA 1
ATOM 902 C C . TRP A 1 113 ? 34.076 0.653 -46.944 1.00 94.38 113 TRP A C 1
ATOM 904 O O . TRP A 1 113 ? 34.401 0.383 -48.101 1.00 94.38 113 TRP A O 1
ATOM 914 N N . LEU A 1 114 ? 33.135 -0.035 -46.290 1.00 89.75 114 LEU A N 1
ATOM 915 C CA . LEU A 1 114 ? 32.400 -1.171 -46.849 1.00 89.75 114 LEU A CA 1
ATOM 916 C C . LEU A 1 114 ? 31.580 -0.777 -48.082 1.00 89.75 114 LEU A C 1
ATOM 918 O O . LEU A 1 114 ? 31.593 -1.503 -49.076 1.00 89.75 114 LEU A O 1
ATOM 922 N N . ALA A 1 115 ? 30.918 0.382 -48.069 1.00 87.88 115 ALA A N 1
ATOM 923 C CA . ALA A 1 115 ? 30.166 0.883 -49.221 1.00 87.88 115 ALA A CA 1
ATOM 924 C C . ALA A 1 115 ? 31.071 1.117 -50.444 1.00 87.88 115 ALA A C 1
ATOM 926 O O . ALA A 1 115 ? 30.720 0.743 -51.560 1.00 87.88 115 ALA A O 1
ATOM 927 N N . VAL A 1 116 ? 32.268 1.678 -50.238 1.00 91.19 116 VAL A N 1
ATOM 928 C CA . VAL A 1 116 ? 33.244 1.865 -51.325 1.00 91.19 116 VAL A CA 1
ATOM 929 C C . VAL A 1 116 ? 33.748 0.516 -51.839 1.00 91.19 116 VAL A C 1
ATOM 931 O O . VAL A 1 116 ? 33.706 0.260 -53.038 1.00 91.19 116 VAL A O 1
ATOM 934 N N . ARG A 1 117 ? 34.188 -0.373 -50.941 1.00 89.62 117 ARG A N 1
ATOM 935 C CA . ARG A 1 117 ? 34.793 -1.659 -51.326 1.00 89.62 117 ARG A CA 1
ATOM 936 C C . ARG A 1 117 ? 33.798 -2.629 -51.948 1.00 89.62 117 ARG A C 1
ATOM 938 O O . ARG A 1 117 ? 34.171 -3.380 -52.842 1.00 89.62 117 ARG A O 1
ATOM 945 N N . SER A 1 118 ? 32.541 -2.605 -51.516 1.00 87.75 118 SER A N 1
ATOM 946 C CA . SER A 1 118 ? 31.483 -3.410 -52.134 1.00 87.75 118 SER A CA 1
ATOM 947 C C . SER A 1 118 ? 31.145 -2.939 -53.551 1.00 87.75 118 SER A C 1
ATOM 949 O O . SER A 1 118 ? 30.862 -3.776 -54.404 1.00 87.75 118 SER A O 1
ATOM 951 N N . GLY A 1 119 ? 31.265 -1.638 -53.844 1.00 86.44 119 GLY A N 1
ATOM 952 C CA . GLY A 1 119 ? 31.107 -1.092 -55.198 1.00 86.44 119 GLY A CA 1
ATOM 953 C C . GLY A 1 119 ? 32.205 -1.514 -56.183 1.00 86.44 119 GLY A C 1
ATOM 954 O O . GLY A 1 119 ? 32.001 -1.455 -57.393 1.00 86.44 119 GLY A O 1
ATOM 955 N N . GLU A 1 120 ? 33.35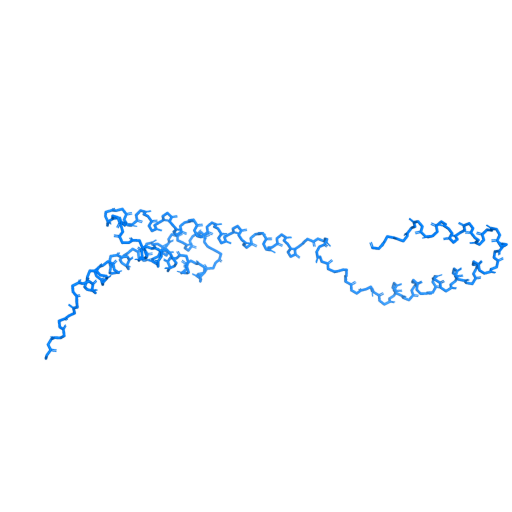2 -1.976 -55.682 1.00 91.44 120 GLU A N 1
ATOM 956 C CA . GLU A 1 120 ? 34.456 -2.504 -56.495 1.00 91.44 120 GLU A CA 1
ATOM 957 C C . GLU A 1 120 ? 34.302 -4.007 -56.804 1.00 91.44 120 GLU A C 1
ATOM 959 O O . GLU A 1 120 ? 35.095 -4.569 -57.564 1.00 91.44 120 GLU A O 1
ATOM 964 N N . LEU A 1 121 ? 33.297 -4.680 -56.229 1.00 91.69 121 LEU A N 1
ATOM 965 C CA . LEU A 1 121 ? 33.078 -6.108 -56.443 1.00 91.69 121 LEU A CA 1
ATOM 966 C C . LEU A 1 121 ? 32.469 -6.395 -57.829 1.00 91.69 121 LEU A C 1
ATOM 968 O O . LEU A 1 121 ? 31.589 -5.671 -58.299 1.00 91.69 121 LEU A O 1
ATOM 972 N N . PRO A 1 122 ? 32.840 -7.520 -58.468 1.00 94.12 122 PRO A N 1
ATOM 973 C CA . PRO A 1 122 ? 32.108 -8.065 -59.605 1.00 94.12 122 PRO A CA 1
ATOM 974 C C . PRO A 1 122 ? 30.612 -8.218 -59.300 1.00 94.12 122 PRO A C 1
ATOM 976 O O . PRO A 1 122 ? 30.240 -8.689 -58.225 1.00 94.12 122 PRO A O 1
ATOM 979 N N . ALA A 1 123 ? 29.753 -7.929 -60.282 1.00 88.00 123 ALA A N 1
ATOM 980 C CA . ALA A 1 123 ? 28.295 -7.875 -60.110 1.00 88.00 123 ALA A CA 1
ATOM 981 C C . ALA A 1 123 ? 27.686 -9.102 -59.402 1.00 88.00 123 ALA A C 1
ATOM 983 O O . ALA A 1 123 ? 26.807 -8.962 -58.559 1.00 88.00 123 ALA A O 1
ATOM 984 N N . ARG A 1 124 ? 28.183 -10.313 -59.688 1.00 89.12 124 ARG A N 1
ATOM 985 C CA . ARG A 1 124 ? 27.695 -11.543 -59.036 1.00 89.12 124 ARG A CA 1
ATOM 986 C C . ARG A 1 124 ? 28.069 -11.635 -57.553 1.00 89.12 124 ARG A C 1
ATOM 988 O O . ARG A 1 124 ? 27.318 -12.217 -56.782 1.00 89.12 124 ARG A O 1
ATOM 995 N N . GLN A 1 125 ? 29.225 -11.099 -57.162 1.00 91.56 125 GLN A N 1
ATOM 996 C CA . GLN A 1 125 ? 29.678 -11.082 -55.768 1.00 91.56 125 GLN A CA 1
ATOM 997 C C . GLN A 1 125 ? 28.982 -9.973 -54.977 1.00 91.56 125 GLN A C 1
ATOM 999 O O . GLN A 1 125 ? 28.595 -10.209 -53.838 1.00 91.56 125 GLN A O 1
ATOM 1004 N N . ALA A 1 126 ? 28.770 -8.807 -55.595 1.00 87.25 126 ALA A N 1
ATOM 1005 C CA . ALA A 1 126 ? 27.980 -7.729 -55.008 1.00 87.25 126 ALA A CA 1
ATOM 1006 C C . ALA A 1 126 ? 26.532 -8.175 -54.739 1.00 87.25 126 ALA A C 1
ATOM 1008 O O . ALA A 1 126 ? 26.031 -7.978 -53.636 1.00 87.25 126 ALA A O 1
ATOM 1009 N N . GLU A 1 127 ? 25.893 -8.856 -55.699 1.00 88.25 127 GLU A N 1
ATOM 1010 C CA . GLU A 1 127 ? 24.529 -9.371 -55.514 1.00 88.25 127 GLU A CA 1
ATOM 1011 C C . GLU A 1 127 ? 24.462 -10.455 -54.431 1.00 88.25 127 GLU A C 1
ATOM 1013 O O . GLU A 1 127 ? 23.573 -10.430 -53.586 1.00 88.25 127 GLU A O 1
ATOM 1018 N N . ALA A 1 128 ? 25.436 -11.370 -54.387 1.00 88.88 128 ALA A N 1
ATOM 1019 C CA . ALA A 1 128 ? 25.502 -12.380 -53.331 1.00 88.88 128 ALA A CA 1
ATOM 1020 C C . ALA A 1 128 ? 25.707 -11.763 -51.934 1.00 88.88 128 ALA A C 1
ATOM 1022 O O . ALA A 1 128 ? 25.129 -12.241 -50.959 1.00 88.88 128 ALA A O 1
ATOM 1023 N N . LEU A 1 129 ? 26.518 -10.705 -51.832 1.00 87.44 129 LEU A N 1
ATOM 1024 C CA . LEU A 1 129 ? 26.724 -9.973 -50.583 1.00 87.44 129 LEU A CA 1
ATOM 1025 C C . LEU A 1 129 ? 25.438 -9.263 -50.138 1.00 87.44 129 LEU A C 1
ATOM 1027 O O . LEU A 1 129 ? 25.087 -9.350 -48.965 1.00 87.44 129 LEU A O 1
ATOM 1031 N N . ARG A 1 130 ? 24.725 -8.624 -51.076 1.00 83.94 130 ARG A N 1
ATOM 1032 C CA . ARG A 1 130 ? 23.458 -7.922 -50.830 1.00 83.94 130 ARG A CA 1
ATOM 1033 C C . ARG A 1 130 ? 22.378 -8.872 -50.311 1.00 83.94 130 ARG A C 1
ATOM 1035 O O . ARG A 1 130 ? 21.809 -8.616 -49.256 1.00 83.94 130 ARG A O 1
ATOM 1042 N N . LEU A 1 131 ? 22.174 -9.999 -50.993 1.00 87.38 131 LEU A N 1
ATOM 1043 C CA . LEU A 1 131 ? 21.208 -11.024 -50.579 1.00 87.38 131 LEU A CA 1
ATOM 1044 C C . LEU A 1 131 ? 21.526 -11.569 -49.181 1.00 87.38 131 LEU A C 1
ATOM 1046 O O . LEU A 1 131 ? 20.641 -11.704 -48.349 1.00 87.38 131 LEU A O 1
ATOM 1050 N N . ARG A 1 132 ? 22.807 -11.814 -48.877 1.00 85.50 132 ARG A N 1
ATOM 1051 C CA . ARG A 1 132 ? 23.213 -12.295 -47.550 1.00 85.50 132 ARG A CA 1
ATOM 1052 C C . ARG A 1 132 ? 23.019 -11.247 -46.447 1.00 85.50 132 ARG A C 1
ATOM 1054 O O . ARG A 1 132 ? 22.799 -11.627 -45.303 1.00 85.50 132 ARG A O 1
ATOM 1061 N N . SER A 1 133 ? 23.152 -9.955 -46.753 1.00 82.62 133 SER A N 1
ATOM 1062 C CA . SER A 1 133 ? 22.918 -8.898 -45.761 1.00 82.62 133 SER A CA 1
ATOM 1063 C C . SER A 1 133 ? 21.440 -8.699 -45.428 1.00 82.62 133 SER A C 1
ATOM 1065 O O . SER A 1 133 ? 21.143 -8.359 -44.291 1.00 82.62 133 SER A O 1
ATOM 1067 N N . GLU A 1 134 ? 20.526 -8.959 -46.369 1.00 81.75 134 GLU A N 1
ATOM 1068 C CA . GLU A 1 134 ? 19.075 -8.884 -46.122 1.00 81.75 134 GLU A CA 1
ATOM 1069 C C . GLU A 1 134 ? 18.623 -9.899 -45.057 1.00 81.75 134 GLU A C 1
ATOM 1071 O O . GLU A 1 134 ? 17.760 -9.592 -44.242 1.00 81.75 134 GLU A O 1
ATOM 1076 N N . ASP A 1 135 ? 19.263 -11.070 -44.999 1.00 74.75 135 ASP A N 1
ATOM 1077 C CA . ASP A 1 135 ? 18.989 -12.102 -43.986 1.00 74.75 135 ASP A CA 1
ATOM 1078 C C . ASP A 1 135 ? 19.576 -11.780 -42.595 1.00 74.75 135 ASP A C 1
ATOM 1080 O O . ASP A 1 135 ? 19.276 -12.466 -41.616 1.00 74.75 135 ASP A O 1
ATOM 1084 N N . LEU A 1 136 ? 20.453 -10.776 -42.500 1.00 71.62 136 LEU A N 1
ATOM 1085 C CA . LEU A 1 136 ? 21.142 -10.377 -41.268 1.00 71.62 136 LEU A CA 1
ATOM 1086 C C . LEU A 1 136 ? 20.547 -9.115 -40.632 1.00 71.62 136 LEU A C 1
ATOM 1088 O O . LEU A 1 136 ? 21.050 -8.678 -39.596 1.00 71.62 136 LEU A O 1
ATOM 1092 N N . ASP A 1 137 ? 19.498 -8.544 -41.226 1.00 60.62 137 ASP A N 1
ATOM 1093 C CA . ASP A 1 137 ? 18.793 -7.384 -40.686 1.00 60.62 137 ASP A CA 1
ATOM 1094 C C . ASP A 1 137 ? 17.944 -7.830 -39.478 1.00 60.62 137 ASP A C 1
ATOM 1096 O O . ASP A 1 137 ? 16.767 -8.179 -39.579 1.00 60.62 137 ASP A O 1
ATOM 1100 N N . VAL A 1 138 ? 18.586 -7.918 -38.311 1.00 52.19 138 VAL A N 1
ATOM 1101 C CA . VAL A 1 138 ? 17.913 -8.097 -37.018 1.00 52.19 138 VAL A CA 1
ATOM 1102 C C . VAL A 1 138 ? 17.321 -6.748 -36.624 1.00 52.19 138 VAL A C 1
ATOM 1104 O O . VAL A 1 138 ? 17.992 -5.924 -36.005 1.00 52.19 138 VAL A O 1
ATOM 1107 N N . GLY A 1 139 ? 16.084 -6.517 -37.071 1.00 51.72 139 GLY A N 1
ATOM 1108 C CA . GLY A 1 139 ? 15.248 -5.404 -36.617 1.00 51.72 139 GLY A CA 1
ATOM 1109 C C . GLY A 1 139 ? 14.961 -5.434 -35.120 1.00 51.72 139 GLY A C 1
ATOM 1110 O O . GLY A 1 139 ? 15.019 -6.530 -34.512 1.00 51.72 139 GLY A O 1
#

Foldseek 3Di:
DPDPPPPVVVVLVVLLVLLVVLQVVQLVVLVVLAPDSVLSNCLQVVLSVVVSVCPVDDSVCSNVSSNVSSNVSSVVNVVVVVVVVCCVPDPVNDDDDPDPPVRVVVVVVVVVVCVVVLVVDDPVVNVVVVVVVVVVPPD

Sequence (139 aa):
MATEMPADTRAADDRWERMWSHREQLLKVARRRSMSLEDAEDAVHEAMLRAAERPDLDDERLGAWLTTVTMRLCVDRYRQVNREAEVRTSPTLMAPGPVPVEEAVCDRAEARWLAVRSGELPARQAEALRLRSEDLDVG

Secondary structure (DSSP, 8-state):
------HHHHHHHHHHHHHHHHHHHHHHHHTTTSSSHHHHHHHHHHHHHHHHT-TTS-HHHHHHHHHHHHHHHHHHHHHHHHHHHHHHT-TTTSPPPPPPHHHHHHHHHHHHHHHHHHHTS-HHHHHHHHHHHHTT---

Radius of gyration: 32.41 Å; chains: 1; bounding box: 65×35×81 Å

pLDDT: mean 88.32, std 11.7, range [39.22, 98.69]